Protein AF-A0A0K9P2Q2-F1 (afdb_monomer_lite)

pLDDT: mean 78.78, std 13.16, range [43.47, 95.44]

Radius of gyration: 22.17 Å; chains: 1; bounding box: 57×35×51 Å

Foldseek 3Di:
DDDPPVRDDPVVVVVVVVVLCVVQVPPVDPVSVVSVVVVVVVVCVVVLVVVCVVQVDVVDDLVVSLVPDDPVDPSVVNSVVSCCCPDPNNVVVVVVVLVVLLPPDDPDPDPSPVSVVVVVVVVVVVVVVVD

Sequence (131 aa):
MDVPWIEQDQKNIDEAMATIQREFDYSGSTFGYRRVNERLNKLWRSAYNFLLDKYNNKDLTVEEVMRTLPDYIIKEQFLKKLIERRSPRGLEISKINKGNRAKQTSHSLGSKSLAQKNYETEQKGLNDIEI

Structure (mmCIF, N/CA/C/O backbone):
data_AF-A0A0K9P2Q2-F1
#
_entry.id   AF-A0A0K9P2Q2-F1
#
loop_
_atom_site.group_PDB
_atom_site.id
_atom_site.type_symbol
_atom_site.label_atom_id
_atom_site.label_alt_id
_atom_site.label_comp_id
_atom_site.label_asym_id
_atom_site.label_entity_id
_atom_site.label_seq_id
_atom_site.pdbx_PDB_ins_code
_atom_site.Cartn_x
_atom_site.Cartn_y
_atom_site.Cartn_z
_atom_site.occupancy
_atom_site.B_iso_or_equiv
_atom_site.auth_seq_id
_atom_site.auth_comp_id
_atom_site.auth_asym_id
_atom_site.auth_atom_id
_atom_site.pdbx_PDB_model_num
ATOM 1 N N . MET A 1 1 ? 18.127 -19.892 -22.874 1.00 52.16 1 MET A N 1
ATOM 2 C CA . MET A 1 1 ? 18.350 -19.429 -21.491 1.00 52.16 1 MET A CA 1
ATOM 3 C C . MET A 1 1 ? 18.599 -17.946 -21.592 1.00 52.16 1 MET A C 1
ATOM 5 O O . MET A 1 1 ? 19.425 -17.572 -22.417 1.00 52.16 1 MET A O 1
ATOM 9 N N . ASP A 1 2 ? 17.842 -17.129 -20.867 1.00 68.31 2 ASP A N 1
ATOM 10 C CA . ASP A 1 2 ? 18.047 -15.682 -20.896 1.00 68.31 2 ASP A CA 1
ATOM 11 C C . ASP A 1 2 ? 19.437 -15.365 -20.351 1.00 68.31 2 ASP A C 1
ATOM 13 O O . ASP A 1 2 ? 19.831 -15.867 -19.295 1.00 68.31 2 ASP A O 1
ATOM 17 N N . VAL A 1 3 ? 20.199 -14.586 -21.113 1.00 70.19 3 VAL A N 1
ATOM 18 C CA . VAL A 1 3 ? 21.552 -14.190 -20.730 1.00 70.19 3 VAL A CA 1
ATOM 19 C C . VAL A 1 3 ? 21.435 -13.169 -19.590 1.00 70.19 3 VAL A C 1
ATOM 21 O O . VAL A 1 3 ? 20.668 -12.205 -19.720 1.00 70.19 3 VAL A O 1
ATOM 24 N N . PRO A 1 4 ? 22.137 -13.361 -18.459 1.00 76.62 4 PRO A N 1
ATOM 25 C CA . PRO A 1 4 ? 22.146 -12.395 -17.367 1.00 76.62 4 PRO A CA 1
ATOM 26 C C . PRO A 1 4 ? 22.478 -10.987 -17.868 1.00 76.62 4 PRO A C 1
ATOM 28 O O . PRO A 1 4 ? 23.322 -10.824 -18.741 1.00 76.62 4 PRO A O 1
ATOM 31 N N . TRP A 1 5 ? 21.850 -9.952 -17.301 1.00 71.19 5 TRP A N 1
ATOM 32 C CA . TRP A 1 5 ? 22.014 -8.562 -17.765 1.00 71.19 5 TRP A CA 1
ATOM 33 C C . TRP A 1 5 ? 23.480 -8.101 -17.848 1.00 71.19 5 TRP A C 1
ATOM 35 O O . TRP A 1 5 ? 23.842 -7.341 -18.737 1.00 71.19 5 TRP A O 1
ATOM 45 N N . ILE A 1 6 ? 24.330 -8.587 -16.940 1.00 75.88 6 ILE A N 1
ATOM 46 C CA . ILE A 1 6 ? 25.765 -8.268 -16.891 1.00 75.88 6 ILE A CA 1
ATOM 47 C C . ILE A 1 6 ? 26.583 -8.922 -18.018 1.00 75.88 6 ILE A C 1
ATOM 49 O O . ILE A 1 6 ? 27.693 -8.487 -18.303 1.00 75.88 6 ILE A O 1
AT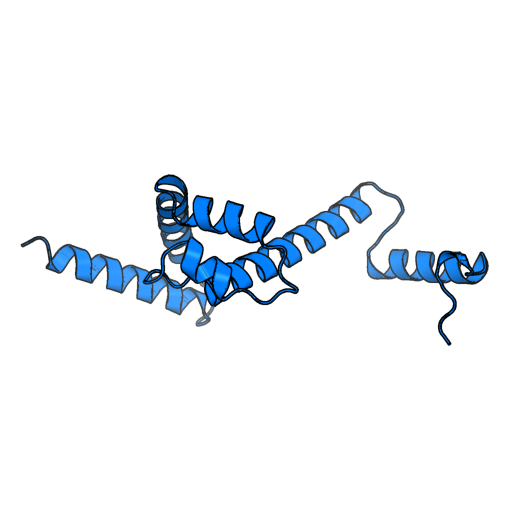OM 53 N N . GLU A 1 7 ? 26.029 -9.949 -18.658 1.00 83.75 7 GLU A N 1
ATOM 54 C CA . GLU A 1 7 ? 26.633 -10.706 -19.758 1.00 83.75 7 GLU A CA 1
ATOM 55 C C . GLU A 1 7 ? 26.011 -10.338 -21.117 1.00 83.75 7 GLU A C 1
ATOM 57 O O . GLU A 1 7 ? 26.327 -10.956 -22.132 1.00 83.75 7 GLU A O 1
ATOM 62 N N . GLN A 1 8 ? 25.114 -9.345 -21.151 1.00 80.94 8 GLN A N 1
ATOM 63 C CA . GLN A 1 8 ? 24.493 -8.880 -22.388 1.00 80.94 8 GLN A CA 1
ATOM 64 C C . GLN A 1 8 ? 25.505 -8.141 -23.261 1.00 80.94 8 GLN A C 1
ATOM 66 O O . GLN A 1 8 ? 26.280 -7.313 -22.780 1.00 80.94 8 GLN A O 1
ATOM 71 N N . ASP A 1 9 ? 25.469 -8.416 -24.564 1.00 86.75 9 ASP A N 1
ATOM 72 C CA . ASP A 1 9 ? 26.253 -7.649 -25.521 1.00 86.75 9 ASP A CA 1
ATOM 73 C C . ASP A 1 9 ? 25.708 -6.215 -25.663 1.00 86.75 9 ASP A C 1
ATOM 75 O O . ASP A 1 9 ? 24.546 -5.917 -25.365 1.00 86.75 9 ASP A O 1
ATOM 79 N N . GLN A 1 10 ? 26.573 -5.304 -26.116 1.00 81.44 10 GLN A N 1
ATOM 80 C CA . GLN A 1 10 ? 26.230 -3.886 -26.229 1.00 81.44 10 GLN A CA 1
ATOM 81 C C . GLN A 1 10 ? 25.017 -3.657 -27.142 1.00 81.44 10 GLN A C 1
ATOM 83 O O . GLN A 1 10 ? 24.216 -2.765 -26.884 1.00 81.44 10 GLN A O 1
ATOM 88 N N . LYS A 1 11 ? 24.838 -4.494 -28.169 1.00 87.31 11 LYS A N 1
ATOM 89 C CA . LYS A 1 11 ? 23.730 -4.380 -29.117 1.00 87.31 11 LYS A CA 1
ATOM 90 C C . LYS A 1 11 ? 22.390 -4.707 -28.450 1.00 87.31 11 LYS A C 1
ATOM 92 O O . LYS A 1 11 ? 21.432 -3.963 -28.635 1.00 87.31 11 LYS A O 1
ATOM 97 N N . ASN A 1 12 ? 22.324 -5.763 -27.644 1.00 81.75 12 ASN A N 1
ATOM 98 C CA . ASN A 1 12 ? 21.126 -6.133 -26.892 1.00 81.75 12 ASN A CA 1
ATOM 99 C C . ASN A 1 12 ? 20.796 -5.085 -25.827 1.00 81.75 12 ASN A C 1
ATOM 101 O O . ASN A 1 12 ? 19.624 -4.772 -25.613 1.00 81.75 12 ASN A O 1
ATOM 105 N N . ILE A 1 13 ? 21.819 -4.512 -25.181 1.00 79.44 13 ILE A N 1
ATOM 106 C CA . ILE A 1 13 ? 21.641 -3.394 -24.247 1.00 79.44 13 ILE A CA 1
ATOM 107 C C . ILE A 1 13 ? 21.048 -2.187 -24.984 1.00 79.44 13 ILE A C 1
ATOM 109 O O . ILE A 1 13 ? 20.068 -1.611 -24.510 1.00 79.44 13 ILE A O 1
ATOM 113 N N . ASP A 1 14 ? 21.581 -1.833 -26.153 1.00 81.56 14 ASP A N 1
ATOM 114 C CA . ASP A 1 14 ? 21.111 -0.695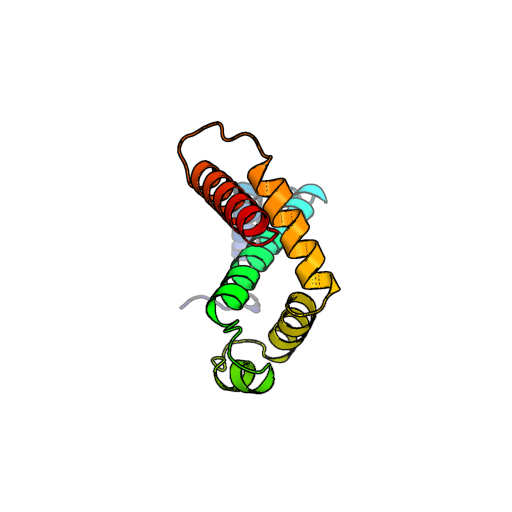 -26.946 1.00 81.56 14 ASP A CA 1
ATOM 115 C C . ASP A 1 14 ? 19.680 -0.910 -27.474 1.00 81.56 14 ASP A C 1
ATOM 117 O O . ASP A 1 14 ? 18.854 0.000 -27.400 1.00 81.56 14 ASP A O 1
ATOM 121 N N . GLU A 1 15 ? 19.337 -2.118 -27.934 1.00 87.06 15 GLU A N 1
ATOM 122 C CA . GLU A 1 15 ? 17.977 -2.482 -28.364 1.00 87.06 15 GLU A CA 1
ATOM 123 C C . GLU A 1 15 ? 16.974 -2.466 -27.198 1.00 87.06 15 GLU A C 1
ATOM 125 O O . GLU A 1 15 ? 15.853 -1.953 -27.334 1.00 87.06 15 GLU A O 1
ATOM 130 N N . ALA A 1 16 ? 17.371 -2.972 -26.026 1.00 80.62 16 ALA A N 1
ATOM 131 C CA . ALA A 1 16 ? 16.553 -2.926 -24.817 1.00 80.62 16 ALA A CA 1
ATOM 132 C C . ALA A 1 16 ? 16.331 -1.481 -24.356 1.00 80.62 16 ALA A C 1
ATOM 134 O O . ALA A 1 16 ? 15.200 -1.093 -2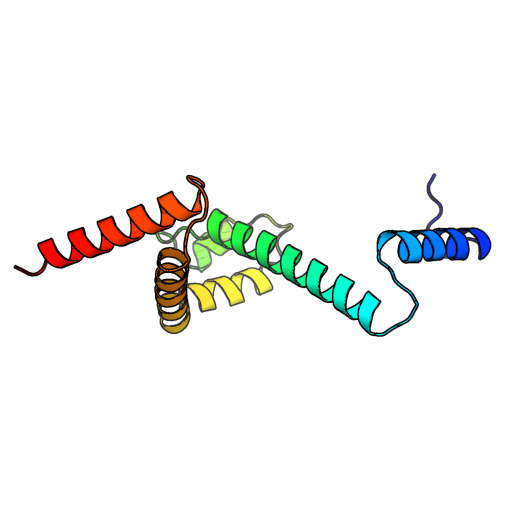4.051 1.00 80.62 16 ALA A O 1
ATOM 135 N N . MET A 1 17 ? 17.381 -0.657 -24.366 1.00 76.38 17 MET A N 1
ATOM 136 C CA . MET A 1 17 ? 17.277 0.762 -24.045 1.00 76.38 17 MET A CA 1
ATOM 137 C C . MET A 1 17 ? 16.393 1.488 -25.057 1.00 76.38 17 MET A C 1
ATOM 139 O O . MET A 1 17 ? 15.474 2.174 -24.628 1.00 76.38 17 MET A O 1
ATOM 143 N N . ALA A 1 18 ? 16.559 1.283 -26.365 1.00 81.81 18 ALA A N 1
ATOM 144 C CA . ALA A 1 18 ? 15.697 1.875 -27.392 1.00 81.81 18 ALA A CA 1
ATOM 145 C C . ALA A 1 18 ? 14.220 1.481 -27.212 1.00 81.81 18 ALA A C 1
ATOM 147 O O . ALA A 1 18 ? 13.320 2.311 -27.363 1.00 81.81 18 ALA A O 1
ATOM 148 N N . THR A 1 19 ? 13.962 0.234 -26.813 1.00 82.38 19 THR A N 1
ATOM 149 C CA . THR A 1 19 ? 12.614 -0.240 -26.484 1.00 82.38 19 THR A CA 1
ATOM 150 C C . THR A 1 19 ? 12.061 0.485 -25.259 1.00 82.38 19 THR A C 1
ATOM 152 O O . THR A 1 19 ? 10.956 1.020 -25.311 1.00 82.38 19 THR A O 1
ATOM 155 N N . ILE A 1 20 ? 12.835 0.595 -24.176 1.00 73.12 20 ILE A N 1
ATOM 156 C CA . ILE A 1 20 ? 12.443 1.365 -22.986 1.00 73.12 20 ILE A CA 1
ATOM 157 C C . ILE A 1 20 ? 12.198 2.837 -23.352 1.00 73.12 20 ILE A C 1
ATOM 159 O O . ILE A 1 20 ? 11.223 3.434 -22.902 1.00 73.12 20 ILE A O 1
ATOM 163 N N . GLN A 1 21 ? 13.036 3.427 -24.202 1.00 72.75 21 GLN A N 1
ATOM 164 C CA . GLN A 1 21 ? 12.876 4.799 -24.680 1.00 72.75 21 GLN A CA 1
ATOM 165 C C . GLN A 1 21 ? 11.581 5.001 -25.444 1.00 72.75 21 GLN A C 1
ATOM 167 O O . GLN A 1 21 ? 10.876 5.968 -25.164 1.00 72.75 21 GLN A O 1
ATOM 172 N N . ARG A 1 22 ? 11.237 4.073 -26.334 1.00 77.62 22 ARG A N 1
ATOM 173 C CA . ARG A 1 22 ? 9.999 4.115 -27.111 1.00 77.62 22 ARG A CA 1
ATOM 174 C C . ARG A 1 22 ? 8.756 3.905 -26.246 1.00 77.62 22 ARG A C 1
ATOM 176 O O . ARG A 1 22 ? 7.781 4.625 -26.403 1.00 77.62 22 ARG A O 1
ATOM 183 N N . GLU A 1 23 ? 8.780 2.934 -25.336 1.00 74.62 23 GLU A N 1
ATOM 184 C CA . GLU A 1 23 ? 7.606 2.589 -24.519 1.00 74.62 23 GLU A CA 1
ATOM 185 C C . GLU A 1 23 ? 7.363 3.582 -23.369 1.00 74.62 23 GLU A C 1
ATOM 187 O O . GLU A 1 23 ? 6.229 3.766 -22.917 1.00 74.62 23 GLU A O 1
ATOM 192 N N . PHE A 1 24 ? 8.421 4.230 -22.870 1.00 66.19 24 PHE A N 1
ATOM 193 C CA . PHE A 1 24 ? 8.354 5.116 -21.704 1.00 66.19 24 PHE A CA 1
ATOM 194 C C . PHE A 1 24 ? 8.658 6.594 -22.010 1.00 66.19 24 PHE A C 1
ATOM 196 O O . PHE A 1 24 ? 8.722 7.381 -21.062 1.00 66.19 24 PHE A O 1
ATOM 203 N N . ASP A 1 25 ? 8.826 6.985 -23.282 1.00 65.75 25 ASP A N 1
ATOM 204 C CA . ASP A 1 25 ? 9.316 8.314 -23.706 1.00 65.75 25 ASP A CA 1
ATOM 205 C C . ASP A 1 25 ? 10.598 8.720 -22.953 1.00 65.75 25 ASP A C 1
ATOM 207 O O . ASP A 1 25 ? 10.778 9.850 -22.484 1.00 65.75 25 ASP A O 1
ATOM 211 N N . TYR A 1 26 ? 11.507 7.759 -22.775 1.00 61.44 26 TYR A N 1
ATOM 212 C CA . TYR A 1 26 ? 12.722 7.939 -21.984 1.00 61.44 26 TYR A CA 1
ATOM 213 C C . TYR A 1 26 ? 13.817 8.638 -22.811 1.00 61.44 26 TYR A C 1
ATOM 215 O O . TYR A 1 26 ? 14.875 8.091 -23.078 1.00 61.44 26 TYR A O 1
ATOM 223 N N . SER A 1 27 ? 13.615 9.888 -23.224 1.00 61.69 27 SER A N 1
ATOM 224 C CA . SER A 1 27 ? 14.591 10.645 -24.038 1.00 61.69 27 SER A CA 1
ATOM 225 C C . SE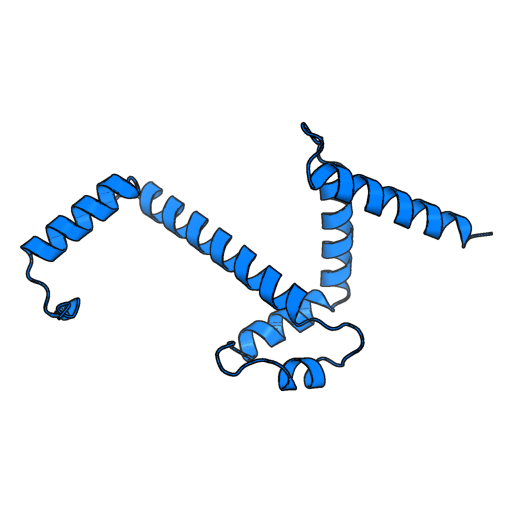R A 1 27 ? 15.885 11.057 -23.302 1.00 61.69 27 SER A C 1
ATOM 227 O O . SER A 1 27 ? 16.536 12.023 -23.687 1.00 61.69 27 SER A O 1
ATOM 229 N N . GLY A 1 28 ? 16.240 10.405 -22.187 1.00 57.62 28 GLY A N 1
ATOM 230 C CA . GLY A 1 28 ? 17.319 10.851 -21.291 1.00 57.62 28 GLY A CA 1
ATOM 231 C C . GLY A 1 28 ? 17.018 12.180 -20.583 1.00 57.62 28 GLY A C 1
ATOM 232 O O . GLY A 1 28 ? 17.824 12.668 -19.795 1.00 57.62 28 GLY A O 1
ATOM 233 N N . SER A 1 29 ? 15.843 12.765 -20.827 1.00 60.47 29 SER A N 1
ATOM 234 C CA . SER A 1 29 ? 15.368 13.947 -20.126 1.00 60.47 29 SER A CA 1
ATOM 235 C C . SER A 1 29 ? 14.955 13.585 -18.699 1.00 60.47 29 SER A C 1
ATOM 237 O O . SER A 1 29 ? 14.406 12.512 -18.425 1.00 60.47 29 SER A O 1
ATOM 239 N N . THR A 1 30 ? 15.146 14.522 -17.771 1.00 65.25 30 THR A N 1
ATOM 240 C CA . THR A 1 30 ? 14.650 14.418 -16.387 1.00 65.25 30 THR A CA 1
ATOM 241 C C . THR A 1 30 ? 13.150 14.093 -16.314 1.00 65.25 30 THR A C 1
ATOM 243 O O . THR A 1 30 ? 12.678 13.553 -15.313 1.00 65.25 30 THR A O 1
ATOM 246 N N . PHE A 1 31 ? 12.402 14.364 -17.388 1.00 67.50 31 PHE A N 1
ATOM 247 C CA . PHE A 1 31 ? 10.982 14.072 -17.527 1.00 67.50 31 PHE A CA 1
ATOM 248 C C . PHE A 1 31 ? 10.662 12.570 -17.598 1.00 67.50 31 PHE A C 1
ATOM 250 O O . PHE A 1 31 ? 9.778 12.110 -16.873 1.00 67.50 31 PHE A O 1
ATOM 257 N N . GLY A 1 32 ? 11.392 11.791 -18.407 1.00 67.81 32 GLY A N 1
ATOM 258 C CA . GLY A 1 32 ? 11.173 10.344 -18.531 1.00 67.81 32 GLY A CA 1
ATOM 259 C C . GLY A 1 32 ? 11.423 9.620 -17.206 1.00 67.81 32 GLY A C 1
ATOM 260 O O . GLY A 1 32 ? 10.570 8.878 -16.714 1.00 67.81 32 GLY A O 1
ATOM 261 N N . TYR A 1 33 ? 12.544 9.942 -16.552 1.00 69.75 33 TYR A N 1
ATOM 262 C CA . TYR A 1 33 ? 12.863 9.446 -15.210 1.00 69.75 33 TYR A CA 1
ATOM 263 C C . TYR A 1 33 ? 11.781 9.815 -14.187 1.00 69.75 33 TYR A C 1
ATOM 265 O O . TYR A 1 33 ? 11.307 8.964 -13.429 1.00 69.75 33 TYR A O 1
ATOM 273 N N . ARG A 1 34 ? 11.333 11.078 -14.192 1.00 77.50 34 ARG A N 1
ATOM 274 C CA . ARG A 1 34 ? 10.271 11.547 -13.299 1.00 77.50 34 ARG A CA 1
ATOM 275 C C . ARG A 1 34 ? 8.980 10.758 -13.502 1.00 77.50 34 ARG A C 1
ATOM 277 O O . ARG A 1 34 ? 8.379 10.331 -12.520 1.00 77.50 34 ARG A O 1
ATOM 284 N N . ARG A 1 35 ? 8.579 10.510 -14.750 1.00 78.31 35 ARG A N 1
ATOM 285 C CA . ARG A 1 35 ? 7.346 9.781 -15.075 1.00 78.31 35 ARG A CA 1
ATOM 286 C C . ARG A 1 35 ? 7.407 8.312 -14.655 1.00 78.31 35 ARG A C 1
ATOM 288 O O . ARG A 1 35 ? 6.425 7.797 -14.115 1.00 78.31 35 ARG A O 1
ATOM 295 N N . VAL A 1 36 ? 8.549 7.651 -14.846 1.00 78.31 36 VAL A N 1
ATOM 296 C CA . VAL A 1 36 ? 8.778 6.281 -14.356 1.00 78.31 36 VAL A CA 1
ATOM 297 C C . VAL A 1 36 ? 8.711 6.245 -12.830 1.00 78.31 36 VAL A C 1
ATOM 299 O O . VAL A 1 36 ? 7.947 5.457 -12.271 1.00 78.31 36 VAL A O 1
ATOM 302 N N . ASN A 1 37 ? 9.417 7.147 -12.145 1.00 82.44 37 ASN A N 1
ATOM 303 C CA . ASN A 1 37 ? 9.404 7.219 -10.685 1.00 82.44 37 ASN A CA 1
ATOM 304 C C . ASN A 1 37 ? 7.999 7.526 -10.133 1.00 82.44 37 ASN A C 1
ATOM 306 O O . ASN A 1 37 ? 7.564 6.925 -9.153 1.00 82.44 37 ASN A O 1
ATOM 310 N N . GLU A 1 38 ? 7.238 8.422 -10.765 1.00 85.00 38 GLU A N 1
ATOM 311 C CA . GLU A 1 38 ? 5.844 8.702 -10.397 1.00 85.00 38 GLU A CA 1
ATOM 312 C C . GLU A 1 38 ? 4.956 7.455 -10.535 1.00 85.00 38 GLU A C 1
ATOM 314 O O . GLU A 1 38 ? 4.173 7.151 -9.627 1.00 85.00 38 GLU A O 1
ATOM 319 N N . ARG A 1 39 ? 5.098 6.697 -11.632 1.00 83.88 39 ARG A N 1
ATOM 320 C CA . ARG A 1 39 ? 4.355 5.446 -11.850 1.00 83.88 39 ARG A CA 1
ATOM 321 C C . ARG A 1 39 ? 4.728 4.372 -10.835 1.00 83.88 39 ARG A C 1
ATOM 323 O O . ARG A 1 39 ? 3.827 3.793 -10.230 1.00 83.88 39 ARG A O 1
ATOM 330 N N . LEU A 1 40 ? 6.020 4.149 -10.603 1.00 81.31 40 LEU A N 1
ATOM 331 C CA . LEU A 1 40 ? 6.502 3.187 -9.612 1.00 81.31 40 LEU A CA 1
ATOM 332 C C . LEU A 1 40 ? 6.021 3.555 -8.208 1.00 81.31 40 LEU A C 1
ATOM 334 O O . LEU A 1 40 ? 5.463 2.711 -7.512 1.00 81.31 40 LEU A O 1
ATOM 338 N N . ASN A 1 41 ? 6.109 4.830 -7.821 1.00 84.31 41 ASN A N 1
ATOM 339 C CA . ASN A 1 41 ? 5.587 5.302 -6.539 1.00 84.31 41 ASN A CA 1
ATOM 340 C C . ASN A 1 41 ? 4.076 5.090 -6.406 1.00 84.31 41 ASN A C 1
ATOM 342 O O . ASN A 1 41 ? 3.586 4.768 -5.322 1.00 84.31 41 ASN A O 1
ATOM 346 N N . LYS A 1 42 ? 3.313 5.276 -7.489 1.00 85.25 42 LYS A N 1
ATOM 347 C CA . LYS A 1 42 ? 1.868 5.027 -7.490 1.00 85.25 42 LYS A CA 1
ATOM 348 C C . LYS A 1 42 ? 1.555 3.539 -7.319 1.00 85.25 42 LYS A C 1
ATOM 350 O O . LYS A 1 42 ? 0.704 3.205 -6.496 1.00 85.25 42 LYS A O 1
ATOM 355 N N . LEU A 1 43 ? 2.247 2.668 -8.054 1.00 85.06 43 LEU A N 1
ATOM 356 C CA . LEU A 1 43 ? 2.100 1.214 -7.949 1.00 85.06 43 LEU A CA 1
ATOM 357 C C . LEU A 1 43 ? 2.469 0.727 -6.549 1.00 85.06 43 LEU A C 1
ATOM 359 O O . LEU A 1 43 ? 1.670 0.038 -5.919 1.00 85.06 43 LEU A O 1
ATOM 363 N N . TRP A 1 44 ? 3.614 1.178 -6.032 1.00 84.50 44 TRP A N 1
ATOM 364 C CA . TRP A 1 44 ? 4.061 0.893 -4.674 1.00 84.50 44 TRP A CA 1
ATOM 365 C C . TRP A 1 44 ? 3.007 1.303 -3.647 1.00 84.50 44 TRP A C 1
ATOM 367 O O . TRP A 1 44 ? 2.539 0.466 -2.885 1.00 84.50 44 TRP A O 1
ATOM 377 N N . ARG A 1 45 ? 2.542 2.562 -3.668 1.00 85.56 45 ARG A N 1
ATOM 378 C CA . ARG A 1 45 ? 1.490 3.042 -2.751 1.00 85.56 45 ARG A CA 1
ATOM 379 C C . ARG A 1 45 ? 0.218 2.200 -2.836 1.00 85.56 45 ARG A C 1
ATOM 381 O O . ARG A 1 45 ? -0.382 1.920 -1.803 1.00 85.56 45 ARG A O 1
ATOM 388 N N . SER A 1 46 ? -0.197 1.811 -4.040 1.00 85.12 46 SER A N 1
ATOM 389 C CA . SER A 1 46 ? -1.409 1.013 -4.248 1.00 85.12 46 SER A CA 1
ATOM 390 C C . SER A 1 46 ? -1.273 -0.397 -3.679 1.00 85.12 46 SER A C 1
ATOM 392 O O . SER A 1 46 ? -2.096 -0.803 -2.861 1.00 85.12 46 SER A O 1
ATOM 394 N N . ALA A 1 47 ? -0.225 -1.125 -4.072 1.00 85.19 47 ALA A N 1
ATOM 395 C CA . ALA A 1 47 ? 0.042 -2.479 -3.590 1.00 85.19 47 ALA A CA 1
ATOM 396 C C . ALA A 1 47 ? 0.221 -2.498 -2.067 1.00 85.19 47 ALA A C 1
ATOM 398 O O . ALA A 1 47 ? -0.307 -3.358 -1.368 1.00 85.19 47 ALA A O 1
ATOM 399 N N . TYR A 1 48 ? 0.909 -1.491 -1.543 1.00 86.88 48 TYR A N 1
ATOM 400 C CA . TYR A 1 48 ? 1.184 -1.373 -0.126 1.00 86.88 48 TYR A CA 1
ATOM 401 C C . TYR A 1 48 ? -0.071 -1.063 0.704 1.00 86.88 48 TYR A C 1
ATOM 403 O O . TYR A 1 48 ? -0.294 -1.673 1.748 1.00 86.88 48 TYR A O 1
ATOM 411 N N . ASN A 1 49 ? -0.933 -0.155 0.232 1.00 88.06 49 ASN A N 1
ATOM 412 C CA . ASN A 1 49 ? -2.224 0.100 0.877 1.00 88.06 49 ASN A CA 1
ATOM 413 C C . ASN A 1 49 ? -3.125 -1.137 0.841 1.00 88.06 49 ASN A C 1
ATOM 415 O O . ASN A 1 49 ? -3.776 -1.428 1.838 1.00 88.06 49 ASN A O 1
ATOM 419 N N . PHE A 1 50 ? -3.114 -1.882 -0.267 1.00 89.81 50 PHE A N 1
ATOM 420 C CA . PHE A 1 50 ? -3.836 -3.145 -0.375 1.00 89.81 50 PHE A CA 1
ATOM 421 C C . PHE A 1 50 ? -3.345 -4.177 0.649 1.00 89.81 50 PHE A C 1
ATOM 423 O O . PHE A 1 50 ? -4.160 -4.798 1.324 1.00 89.81 50 PHE A O 1
ATOM 430 N N . LEU A 1 51 ? -2.026 -4.328 0.820 1.00 90.56 51 LEU A N 1
ATOM 431 C CA . LEU A 1 51 ? -1.460 -5.209 1.847 1.00 90.56 51 LEU A CA 1
ATOM 432 C C . LEU A 1 51 ? -1.883 -4.786 3.255 1.00 90.56 51 LEU A C 1
ATOM 434 O O . LEU A 1 51 ? -2.286 -5.634 4.050 1.00 90.56 51 LEU A O 1
ATOM 438 N N . LEU A 1 52 ? -1.823 -3.485 3.557 1.00 91.44 52 LEU A N 1
ATOM 439 C CA . LEU A 1 52 ? -2.306 -2.968 4.835 1.00 91.44 52 LEU A CA 1
ATOM 440 C C . LEU A 1 52 ? -3.790 -3.273 5.028 1.00 91.44 52 LEU A C 1
ATOM 442 O O . LEU A 1 52 ? -4.151 -3.748 6.089 1.00 91.44 52 LEU A O 1
ATOM 446 N N . ASP A 1 53 ? -4.645 -3.029 4.037 1.00 90.00 53 ASP A N 1
ATOM 447 C CA . ASP A 1 53 ? -6.083 -3.305 4.148 1.00 90.00 53 ASP A CA 1
ATOM 448 C C . ASP A 1 53 ? -6.366 -4.797 4.350 1.00 90.00 53 ASP A C 1
ATOM 450 O O . ASP A 1 53 ? -7.225 -5.151 5.152 1.00 90.00 53 ASP A O 1
ATOM 454 N N . LYS A 1 54 ? -5.616 -5.666 3.665 1.00 91.88 54 LYS A N 1
ATOM 455 C CA . LYS A 1 54 ? -5.780 -7.120 3.738 1.00 91.88 54 LYS A CA 1
ATOM 456 C C . LYS A 1 54 ? -5.419 -7.694 5.109 1.00 91.88 54 LYS A C 1
ATOM 458 O O . LYS A 1 54 ? -6.125 -8.571 5.591 1.00 91.88 54 LYS A O 1
ATOM 463 N N . TYR A 1 55 ? -4.315 -7.243 5.708 1.00 90.69 55 TYR A N 1
ATOM 464 C CA . TYR A 1 55 ? -3.776 -7.845 6.936 1.00 90.69 55 TYR A CA 1
ATOM 465 C C . TYR A 1 55 ? -4.032 -7.023 8.205 1.00 90.69 55 TYR A C 1
ATOM 467 O O . TYR A 1 55 ? -3.834 -7.523 9.308 1.00 90.69 55 TYR A O 1
ATOM 475 N N . ASN A 1 56 ? -4.485 -5.772 8.095 1.00 90.81 56 ASN A N 1
ATOM 476 C CA . ASN A 1 56 ? -4.837 -4.956 9.256 1.00 90.81 56 ASN A CA 1
ATOM 477 C C . ASN A 1 56 ? -6.187 -5.388 9.847 1.00 90.81 56 ASN A C 1
ATOM 479 O O . ASN A 1 56 ? -7.203 -4.716 9.656 1.00 90.81 56 ASN A O 1
ATOM 483 N N . ASN A 1 57 ? -6.180 -6.477 10.613 1.00 90.00 57 ASN A N 1
ATOM 484 C CA . ASN A 1 57 ? -7.310 -6.846 11.454 1.00 90.00 57 ASN A CA 1
ATOM 485 C C . ASN A 1 57 ? -7.309 -5.983 12.724 1.00 90.00 57 ASN A C 1
ATOM 487 O O . ASN A 1 57 ? -6.414 -6.107 13.559 1.00 90.00 57 ASN A O 1
ATOM 491 N N . LYS A 1 58 ? -8.298 -5.091 12.851 1.00 86.94 58 LYS A N 1
ATOM 492 C CA . LYS A 1 58 ? -8.414 -4.143 13.972 1.00 86.94 58 LYS A CA 1
ATOM 493 C C . LYS A 1 58 ? -8.669 -4.820 15.319 1.00 86.94 58 LYS A C 1
ATOM 495 O O . LYS A 1 58 ? -8.368 -4.203 16.333 1.00 86.94 58 LYS A O 1
ATOM 500 N N . ASP A 1 59 ? -9.163 -6.053 15.305 1.00 92.00 59 ASP A N 1
ATOM 501 C CA . ASP A 1 59 ? -9.457 -6.828 16.511 1.00 92.00 59 ASP A CA 1
ATOM 502 C C . ASP A 1 59 ? -8.199 -7.497 17.087 1.00 92.00 59 ASP A C 1
ATOM 504 O O . ASP A 1 59 ? -8.213 -7.982 18.213 1.00 92.00 59 ASP A O 1
ATOM 508 N N . LEU A 1 60 ? -7.101 -7.505 16.323 1.00 93.12 60 LEU A N 1
ATOM 509 C CA . LEU A 1 60 ? -5.808 -8.037 16.739 1.00 93.12 60 LEU A CA 1
ATOM 510 C C . LEU A 1 60 ? -4.849 -6.916 17.143 1.00 93.12 60 LEU A C 1
ATOM 512 O O . LEU A 1 60 ? -4.817 -5.837 16.532 1.00 93.12 60 LEU A O 1
ATOM 516 N N . THR A 1 61 ? -3.996 -7.204 18.122 1.00 94.62 61 THR A N 1
ATOM 517 C CA . THR A 1 61 ? -2.838 -6.367 18.468 1.00 94.62 61 THR A CA 1
ATOM 518 C C . THR A 1 61 ? -1.849 -6.272 17.302 1.00 94.62 61 THR A C 1
ATOM 520 O O . THR A 1 61 ? -1.909 -7.027 16.328 1.00 94.62 61 THR A O 1
ATOM 523 N N . VAL A 1 62 ? -0.926 -5.308 17.369 1.00 93.56 62 VAL A N 1
ATOM 524 C CA . VAL A 1 62 ? 0.103 -5.145 16.331 1.00 93.56 62 VAL A CA 1
ATOM 525 C C . VAL A 1 62 ? 0.962 -6.406 16.245 1.00 93.56 62 VAL A C 1
ATOM 527 O O . VAL A 1 62 ? 1.215 -6.905 15.153 1.00 93.56 62 VAL A O 1
ATOM 530 N N . GLU A 1 63 ? 1.345 -6.962 17.387 1.00 94.06 63 GLU A N 1
ATOM 531 C CA . GLU A 1 63 ? 2.179 -8.151 17.515 1.00 94.06 63 GLU A CA 1
ATOM 532 C C . GLU A 1 63 ? 1.506 -9.384 16.899 1.00 94.06 63 GLU A C 1
ATOM 534 O O . GLU A 1 63 ? 2.147 -10.143 16.170 1.00 94.06 63 GLU A O 1
ATOM 539 N N . GLU A 1 64 ? 0.206 -9.568 17.138 1.00 95.44 64 GLU A N 1
ATOM 540 C CA . GLU A 1 64 ? -0.577 -10.659 16.550 1.00 95.44 64 GLU A CA 1
ATOM 541 C C . GLU A 1 64 ? -0.691 -10.521 15.034 1.00 95.44 64 GLU A C 1
ATOM 543 O O . GLU A 1 64 ? -0.442 -11.489 14.317 1.00 95.44 64 GLU A O 1
ATOM 548 N N . VAL A 1 65 ? -0.970 -9.315 14.524 1.00 94.44 65 VAL A N 1
ATOM 549 C CA . VAL A 1 65 ? -0.970 -9.066 13.075 1.00 94.44 65 VAL A CA 1
ATOM 550 C C . VAL A 1 65 ? 0.391 -9.422 12.479 1.00 94.44 65 VAL A C 1
ATOM 552 O O . VAL A 1 65 ? 0.451 -10.155 11.492 1.00 94.44 65 VAL A O 1
ATOM 555 N N . MET A 1 66 ? 1.487 -8.981 13.101 1.00 94.75 66 MET A N 1
ATOM 556 C CA . MET A 1 66 ? 2.846 -9.259 12.626 1.00 94.75 66 MET A CA 1
ATOM 557 C C . MET A 1 66 ? 3.178 -10.758 12.571 1.00 94.75 66 MET A C 1
ATOM 559 O O . MET A 1 66 ? 3.912 -11.173 11.674 1.00 94.75 66 MET A O 1
ATOM 563 N N . ARG A 1 67 ? 2.622 -11.580 13.475 1.00 94.00 67 ARG A N 1
ATOM 564 C CA . ARG A 1 67 ? 2.785 -13.049 13.462 1.00 94.00 67 ARG A CA 1
ATOM 565 C C . ARG A 1 67 ? 2.065 -13.726 12.297 1.00 94.00 67 ARG A C 1
ATOM 567 O O . ARG A 1 67 ? 2.502 -14.782 11.859 1.00 94.00 67 ARG A O 1
ATOM 574 N N . THR A 1 68 ? 0.985 -13.129 11.796 1.00 91.50 68 THR A N 1
ATOM 575 C CA . THR A 1 68 ? 0.208 -13.675 10.667 1.00 91.50 68 THR A CA 1
ATOM 576 C C . THR A 1 68 ? 0.763 -13.292 9.295 1.00 91.50 68 THR A C 1
ATOM 578 O O . THR A 1 68 ? 0.297 -13.810 8.279 1.00 91.50 68 THR A O 1
ATOM 581 N N . LEU A 1 69 ? 1.739 -12.377 9.236 1.00 92.69 69 LEU A N 1
ATOM 582 C CA . LEU A 1 69 ? 2.293 -11.918 7.967 1.00 92.69 69 LEU A CA 1
ATOM 583 C C . LEU A 1 69 ? 3.123 -13.019 7.293 1.00 92.69 69 LEU A C 1
ATOM 585 O O . LEU A 1 69 ? 4.033 -13.560 7.923 1.00 92.69 69 LEU A O 1
ATOM 589 N N . PRO A 1 70 ? 2.891 -13.281 5.995 1.00 92.06 70 PRO A N 1
ATOM 590 C CA . PRO A 1 70 ? 3.760 -14.142 5.203 1.00 92.06 70 PRO A CA 1
ATOM 591 C C . PRO A 1 70 ? 5.218 -13.669 5.188 1.00 92.06 70 PRO A C 1
ATOM 593 O O . PRO A 1 70 ? 5.491 -12.466 5.190 1.00 92.06 70 PRO A O 1
ATOM 596 N N . ASP A 1 71 ? 6.158 -14.607 5.074 1.00 90.38 71 ASP A N 1
ATOM 597 C CA . ASP A 1 71 ? 7.596 -14.311 5.169 1.00 90.38 71 ASP A CA 1
ATOM 598 C C . ASP A 1 71 ? 8.161 -13.492 4.004 1.00 90.38 71 ASP A C 1
ATOM 600 O O . ASP A 1 71 ? 9.174 -12.818 4.161 1.00 90.38 71 ASP A O 1
ATOM 604 N N . TYR A 1 72 ? 7.485 -13.473 2.854 1.00 87.62 72 TYR A N 1
ATOM 605 C CA . TYR A 1 72 ? 7.876 -12.625 1.724 1.00 87.62 72 TYR A CA 1
ATOM 606 C C . TYR A 1 72 ? 7.571 -11.131 1.950 1.00 87.62 72 TYR A C 1
ATOM 608 O O . TYR A 1 72 ? 7.958 -10.290 1.137 1.00 87.62 72 TYR A O 1
ATOM 616 N N . ILE A 1 73 ? 6.842 -10.772 3.014 1.00 88.25 73 ILE A N 1
ATOM 617 C CA . ILE A 1 73 ? 6.561 -9.375 3.360 1.00 88.25 73 ILE A CA 1
ATOM 618 C C . ILE A 1 73 ? 7.715 -8.818 4.192 1.00 88.25 73 ILE A C 1
ATOM 620 O O . ILE A 1 73 ? 8.108 -9.387 5.206 1.00 88.25 73 ILE A O 1
ATOM 624 N N . ILE A 1 74 ? 8.199 -7.632 3.820 1.00 90.06 74 ILE A N 1
ATOM 625 C CA . ILE A 1 74 ? 9.199 -6.895 4.600 1.00 90.06 74 ILE A CA 1
ATOM 626 C C . ILE A 1 74 ? 8.548 -6.388 5.901 1.00 90.06 74 ILE A C 1
ATOM 628 O O . ILE A 1 74 ? 7.930 -5.317 5.936 1.00 90.06 74 ILE A O 1
ATOM 632 N N . LYS A 1 75 ? 8.673 -7.186 6.969 1.00 90.62 75 LYS A N 1
ATOM 633 C CA . LYS A 1 75 ? 7.974 -7.013 8.256 1.00 90.62 75 LYS A CA 1
ATOM 634 C C . LYS A 1 75 ? 8.211 -5.632 8.879 1.00 90.62 75 LYS A C 1
ATOM 636 O O . LYS A 1 75 ? 7.253 -4.971 9.268 1.00 90.62 75 LYS A O 1
ATOM 641 N N . GLU A 1 76 ? 9.446 -5.137 8.890 1.00 91.25 76 GLU A N 1
ATOM 642 C CA . GLU A 1 76 ? 9.778 -3.818 9.457 1.00 91.25 76 GLU A CA 1
ATOM 643 C C . GLU A 1 76 ? 9.049 -2.662 8.765 1.00 91.25 76 GLU A C 1
ATOM 645 O O . GLU A 1 76 ? 8.503 -1.768 9.419 1.00 91.25 76 GLU A O 1
ATOM 650 N N . GLN A 1 77 ? 9.006 -2.686 7.429 1.00 89.88 77 GLN A N 1
ATOM 651 C CA . GLN A 1 77 ? 8.315 -1.654 6.667 1.00 89.88 77 GLN A CA 1
ATOM 652 C C . GLN A 1 77 ? 6.823 -1.684 6.990 1.00 89.88 77 GLN A C 1
ATOM 654 O O . GLN A 1 77 ? 6.246 -0.635 7.284 1.00 89.88 77 GLN A O 1
ATOM 659 N N . PHE A 1 78 ? 6.214 -2.877 6.953 1.00 92.56 78 PHE A N 1
ATOM 660 C CA . PHE A 1 78 ? 4.802 -3.080 7.285 1.00 92.56 78 PHE A CA 1
ATOM 661 C C . PHE A 1 78 ? 4.468 -2.578 8.690 1.00 92.56 78 PHE A C 1
ATOM 663 O O . PHE A 1 78 ? 3.540 -1.784 8.842 1.00 92.56 78 PHE A O 1
ATOM 670 N N . LEU A 1 79 ? 5.265 -2.960 9.692 1.00 93.88 79 LEU A N 1
ATOM 671 C CA . LEU A 1 79 ? 5.094 -2.555 11.086 1.00 93.88 79 LEU A CA 1
ATOM 672 C C . LEU A 1 79 ? 5.041 -1.033 11.232 1.00 93.88 79 LEU A C 1
ATOM 674 O O . LEU A 1 79 ? 4.077 -0.494 11.777 1.00 93.88 79 LEU A O 1
ATOM 678 N N . LYS A 1 80 ? 6.036 -0.324 10.683 1.00 93.00 80 LYS A N 1
ATOM 679 C CA . LYS A 1 80 ? 6.115 1.144 10.759 1.00 93.00 80 LYS A CA 1
ATOM 680 C C . LYS A 1 80 ? 4.847 1.809 10.226 1.00 93.00 80 LYS A C 1
ATOM 682 O O . LYS A 1 80 ? 4.368 2.801 10.772 1.00 93.00 80 LYS A O 1
ATOM 687 N N . LYS A 1 81 ? 4.291 1.265 9.148 1.00 90.19 81 LYS A N 1
ATOM 688 C CA . LYS A 1 81 ? 3.089 1.803 8.511 1.00 90.19 81 LYS A CA 1
ATOM 689 C C . LYS A 1 81 ? 1.803 1.390 9.210 1.00 90.19 81 LYS A C 1
ATOM 691 O O . LYS A 1 81 ? 0.878 2.199 9.247 1.00 90.19 81 LYS A O 1
ATOM 696 N N . LEU A 1 82 ? 1.739 0.184 9.766 1.00 93.75 82 LEU A N 1
ATOM 697 C CA . LEU A 1 82 ? 0.616 -0.258 10.585 1.00 93.75 82 LEU A CA 1
ATOM 698 C C . LEU A 1 82 ? 0.477 0.630 11.826 1.00 93.75 82 LEU A C 1
ATOM 700 O O . LEU A 1 82 ? -0.620 1.117 12.096 1.00 93.75 82 LEU A O 1
ATOM 704 N N . ILE A 1 83 ? 1.591 0.905 12.511 1.00 94.00 83 ILE A N 1
ATOM 705 C CA . ILE A 1 83 ? 1.643 1.820 13.658 1.00 94.00 83 ILE A CA 1
ATOM 706 C C . ILE A 1 83 ? 1.164 3.213 13.244 1.00 94.00 83 ILE A C 1
ATOM 708 O O . ILE A 1 83 ? 0.232 3.736 13.850 1.00 94.00 83 ILE A O 1
ATOM 712 N N . GLU A 1 84 ? 1.721 3.792 12.173 1.00 92.00 84 GLU A N 1
ATOM 713 C CA . GLU A 1 84 ? 1.295 5.114 11.691 1.00 92.00 84 GLU A CA 1
ATOM 714 C C . GLU A 1 84 ? -0.204 5.141 11.370 1.00 92.00 84 GLU A C 1
ATOM 716 O O . GLU A 1 84 ? -0.898 6.082 11.741 1.00 92.00 84 GLU A O 1
ATOM 721 N N . ARG A 1 85 ? -0.730 4.100 10.718 1.00 89.75 85 ARG A N 1
ATOM 722 C CA . ARG A 1 85 ? -2.141 4.021 10.328 1.00 89.75 85 ARG A CA 1
ATOM 723 C C . ARG A 1 85 ? -3.088 3.897 11.521 1.00 89.75 85 ARG A C 1
ATOM 725 O O . ARG A 1 85 ? -4.202 4.410 11.448 1.00 89.75 85 ARG A O 1
ATOM 732 N N . ARG A 1 86 ? -2.666 3.199 12.578 1.00 92.00 86 ARG A N 1
ATOM 733 C CA . ARG A 1 86 ? -3.427 3.049 13.828 1.00 92.00 86 ARG A CA 1
ATOM 734 C C . ARG A 1 86 ? -3.209 4.206 14.805 1.00 92.00 86 ARG A C 1
ATOM 736 O O . ARG A 1 86 ? -3.989 4.342 15.741 1.00 92.00 86 ARG A O 1
ATOM 743 N N . SER A 1 87 ? -2.191 5.040 14.591 1.00 93.88 87 SER A N 1
ATOM 744 C CA . SER A 1 87 ? -1.950 6.226 15.412 1.00 93.88 87 SER A CA 1
ATOM 745 C C . SER A 1 87 ? -3.131 7.211 15.341 1.00 93.88 87 SER A C 1
ATOM 747 O O . SER A 1 87 ? -3.830 7.253 14.320 1.00 93.88 87 SER A O 1
ATOM 749 N N . PRO A 1 88 ? -3.333 8.062 16.366 1.00 93.94 88 PRO A N 1
ATOM 750 C CA . PRO A 1 88 ? -4.371 9.096 16.340 1.00 93.94 88 PRO A CA 1
ATOM 751 C C . PRO A 1 88 ? -4.311 9.963 15.075 1.00 93.94 88 PRO A C 1
ATOM 753 O O . PRO A 1 88 ? -5.321 10.162 14.399 1.00 93.94 88 PRO A O 1
ATOM 756 N N . ARG A 1 89 ? -3.097 10.376 14.690 1.00 92.94 89 ARG A N 1
ATOM 757 C CA . ARG A 1 89 ? -2.829 11.144 13.470 1.00 92.94 89 ARG A CA 1
ATOM 758 C C . ARG A 1 89 ? -3.240 10.387 12.205 1.00 92.94 89 ARG A C 1
ATOM 760 O O . ARG A 1 89 ? -3.869 10.953 11.314 1.00 92.94 89 ARG A O 1
ATOM 767 N N . GLY A 1 90 ? -2.892 9.105 12.105 1.00 89.56 90 GLY A N 1
ATOM 768 C CA . GLY A 1 90 ? -3.249 8.274 10.953 1.00 89.56 90 GLY A CA 1
ATOM 769 C C . GLY A 1 90 ? -4.758 8.102 10.797 1.00 89.56 90 GLY A C 1
ATOM 770 O O . GLY A 1 90 ? -5.282 8.178 9.681 1.00 89.56 90 GLY A O 1
ATOM 771 N N . LEU A 1 91 ? -5.466 7.931 11.914 1.00 90.38 91 LEU A N 1
ATOM 772 C CA . LEU A 1 91 ? -6.924 7.840 11.942 1.00 90.38 91 LEU A CA 1
ATOM 773 C C . LEU A 1 91 ? -7.584 9.156 11.512 1.00 90.38 91 LEU A C 1
ATOM 775 O O . LEU A 1 91 ? -8.522 9.130 10.715 1.00 90.38 91 LEU A O 1
ATOM 779 N N . GLU A 1 92 ? -7.076 10.296 11.977 1.00 92.19 92 GLU A N 1
ATOM 780 C CA . GLU A 1 92 ? -7.546 11.623 11.571 1.00 92.19 92 GLU A CA 1
ATOM 781 C C . GLU A 1 92 ? -7.374 11.848 10.062 1.00 92.19 92 GLU A C 1
ATOM 783 O O . GLU A 1 92 ? -8.342 12.145 9.357 1.00 92.19 92 GLU A O 1
ATOM 788 N N . ILE A 1 93 ? -6.174 11.590 9.530 1.00 89.19 93 ILE A N 1
ATOM 789 C CA . ILE A 1 93 ? -5.893 11.681 8.089 1.00 89.19 93 ILE A CA 1
ATOM 790 C C . ILE A 1 93 ? -6.822 10.751 7.296 1.00 89.19 93 ILE A C 1
ATOM 792 O O . ILE A 1 93 ? -7.329 11.124 6.235 1.00 89.19 93 ILE A O 1
ATOM 796 N N . SER A 1 94 ? -7.077 9.539 7.797 1.00 84.62 94 SER A N 1
ATOM 797 C CA . SER A 1 94 ? -8.001 8.599 7.160 1.00 84.62 94 SER A CA 1
ATOM 798 C C . SER A 1 94 ? -9.434 9.138 7.117 1.00 84.62 94 SER A C 1
ATOM 800 O O . SER A 1 94 ? -10.095 9.000 6.084 1.00 84.62 94 SER A O 1
ATOM 802 N N . LYS A 1 95 ? -9.918 9.763 8.199 1.00 87.12 95 LYS A N 1
ATOM 803 C CA . LYS A 1 95 ? -11.248 10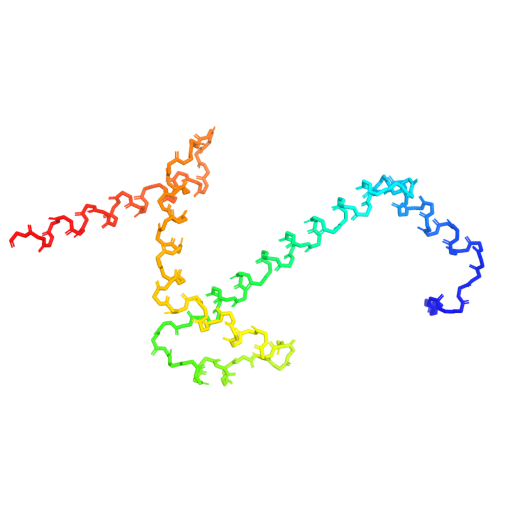.395 8.252 1.00 87.12 95 LYS A CA 1
ATOM 804 C C . LYS A 1 95 ? -11.354 11.541 7.244 1.00 87.12 95 LYS A C 1
ATOM 806 O O . LYS A 1 95 ? -12.285 11.551 6.438 1.00 87.12 95 LYS A O 1
ATOM 811 N N . ILE A 1 96 ? -10.361 12.435 7.214 1.00 86.56 96 ILE A N 1
ATOM 812 C CA . ILE A 1 96 ? -10.292 13.554 6.258 1.00 86.56 96 ILE A CA 1
ATOM 813 C C . ILE A 1 96 ? -10.315 13.031 4.816 1.00 86.56 96 ILE A C 1
ATOM 815 O O . ILE A 1 96 ? -11.114 13.480 3.994 1.00 86.56 96 ILE A O 1
ATOM 819 N N . ASN A 1 97 ? -9.491 12.027 4.507 1.00 84.44 97 ASN A N 1
ATOM 820 C CA . ASN A 1 97 ? -9.419 11.446 3.168 1.00 84.44 97 ASN A CA 1
ATOM 821 C C . ASN A 1 97 ? -10.726 10.770 2.740 1.00 84.44 97 ASN A C 1
ATOM 823 O O . ASN A 1 97 ? -11.078 10.844 1.563 1.00 84.44 97 ASN A O 1
ATOM 827 N N . LYS A 1 98 ? -11.447 10.120 3.664 1.00 82.12 98 LYS A N 1
ATOM 828 C CA . LYS A 1 98 ? -12.769 9.537 3.387 1.00 82.12 98 LYS A CA 1
ATOM 829 C C . LYS A 1 98 ? -13.782 10.630 3.041 1.00 82.12 98 LYS A C 1
ATOM 831 O O . LYS A 1 98 ? -14.442 10.522 2.010 1.00 82.12 98 LYS A O 1
ATOM 836 N N . GLY A 1 99 ? -13.817 11.710 3.825 1.00 80.06 99 GLY A N 1
ATOM 837 C CA . GLY A 1 99 ? -14.671 12.870 3.559 1.00 80.06 99 GLY A CA 1
ATOM 838 C C . GLY A 1 99 ? -14.355 13.544 2.219 1.00 80.06 99 GLY A C 1
ATOM 839 O O . GLY A 1 99 ? -15.256 13.799 1.425 1.00 80.06 99 GLY A O 1
ATOM 840 N N . ASN A 1 100 ? -13.075 13.756 1.905 1.00 83.19 100 ASN A N 1
ATOM 841 C CA . ASN A 1 100 ? -12.660 14.333 0.621 1.00 83.19 100 ASN A CA 1
ATOM 842 C C . ASN A 1 100 ? -13.065 13.454 -0.569 1.00 83.19 100 ASN A C 1
ATOM 844 O O . ASN A 1 100 ? -13.476 13.967 -1.607 1.00 83.19 100 ASN A O 1
ATOM 848 N N . ARG A 1 101 ? -12.978 12.126 -0.419 1.00 74.50 101 ARG A N 1
ATOM 849 C CA . ARG A 1 101 ? -13.355 11.168 -1.467 1.00 74.50 101 ARG A CA 1
ATOM 850 C C . ARG A 1 101 ? -14.867 11.141 -1.707 1.00 74.50 101 ARG A C 1
ATOM 852 O O . ARG A 1 101 ? -15.272 10.991 -2.852 1.00 74.50 101 ARG A O 1
ATOM 859 N N . ALA A 1 102 ? -15.671 11.321 -0.657 1.00 71.44 102 ALA A N 1
ATOM 860 C CA . ALA A 1 102 ? -17.127 11.445 -0.757 1.00 71.44 102 ALA A CA 1
ATOM 861 C C . ALA A 1 102 ? -17.570 12.760 -1.427 1.00 71.44 102 ALA A C 1
ATOM 863 O O . ALA A 1 102 ? -18.584 12.781 -2.111 1.00 71.44 102 ALA A O 1
ATOM 864 N N . LYS A 1 103 ? -16.794 13.843 -1.270 1.00 75.75 103 LYS A N 1
ATOM 865 C CA . LYS A 1 103 ? -17.067 15.163 -1.872 1.00 75.75 103 LYS A CA 1
ATOM 866 C C . LYS A 1 103 ? -16.618 15.296 -3.334 1.00 75.75 103 LYS A C 1
ATOM 868 O O . LYS A 1 103 ? -16.978 16.269 -3.990 1.00 75.75 103 LYS A O 1
ATOM 873 N N . GLN A 1 104 ? -15.807 14.370 -3.853 1.00 71.06 104 GLN A N 1
ATOM 874 C CA . GLN A 1 104 ? -15.403 14.390 -5.262 1.00 71.06 104 GLN A CA 1
ATOM 875 C C . GLN A 1 104 ? -16.579 13.993 -6.161 1.00 71.06 104 GLN A C 1
ATOM 877 O O . GLN A 1 104 ? -17.092 12.880 -6.057 1.00 71.06 104 GLN A O 1
ATOM 882 N N . THR A 1 105 ? -16.960 14.879 -7.085 1.00 53.25 105 THR A 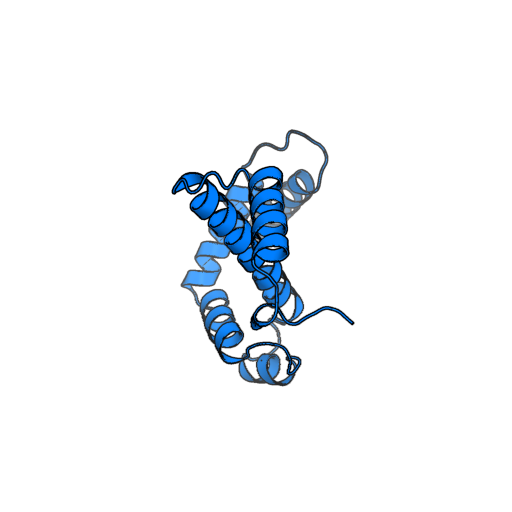N 1
ATOM 883 C CA . THR A 1 105 ? -18.042 14.672 -8.056 1.00 53.25 105 THR A CA 1
ATOM 884 C C . THR A 1 105 ? -17.866 13.366 -8.837 1.00 53.25 105 THR A C 1
ATOM 886 O O . THR A 1 105 ? -16.870 13.146 -9.536 1.00 53.25 105 THR A O 1
ATOM 889 N N . SER A 1 106 ? -18.848 12.468 -8.723 1.00 54.00 106 SER A N 1
ATOM 890 C CA . SER A 1 106 ? -18.898 11.241 -9.514 1.00 54.00 106 SER A CA 1
ATOM 891 C C . SER A 1 106 ? -19.517 11.538 -10.879 1.00 54.00 106 SER A C 1
ATOM 893 O O . SER A 1 106 ? -20.719 11.755 -10.982 1.00 54.00 106 SER A O 1
ATOM 895 N N . HIS A 1 107 ? -18.721 11.508 -11.945 1.00 56.62 107 HIS A N 1
ATOM 896 C CA . HIS A 1 107 ? -19.253 11.603 -13.312 1.00 56.62 107 HIS A CA 1
ATOM 897 C C . HIS A 1 107 ? -19.847 10.275 -13.829 1.00 56.62 107 HIS A C 1
ATOM 899 O O . HIS A 1 107 ? -20.297 10.208 -14.966 1.00 56.62 107 HIS A O 1
ATOM 905 N N . SER A 1 108 ? -19.874 9.211 -13.016 1.00 53.56 108 SER A N 1
ATOM 906 C CA . SER A 1 108 ? -20.548 7.954 -13.358 1.00 53.56 108 SER A CA 1
ATOM 907 C C . SER A 1 108 ? -21.045 7.204 -12.117 1.00 53.56 108 SER A C 1
ATOM 909 O O . SER A 1 108 ? -20.505 7.377 -11.020 1.00 53.56 108 SER A O 1
ATOM 911 N N . LEU A 1 109 ? -22.033 6.323 -12.320 1.00 55.28 109 LEU A N 1
ATOM 912 C CA . LEU A 1 109 ? -22.602 5.351 -11.365 1.00 55.28 109 LEU A CA 1
ATOM 913 C C . LEU A 1 109 ? -21.594 4.259 -10.916 1.00 55.28 109 LEU A C 1
ATOM 915 O O . LEU A 1 109 ? -21.960 3.111 -10.686 1.00 55.28 109 LEU A O 1
ATOM 919 N N . GLY A 1 110 ? -20.302 4.580 -10.843 1.00 56.62 110 GLY A N 1
ATOM 920 C CA . GLY A 1 110 ? -19.238 3.668 -10.431 1.00 56.62 110 GLY A CA 1
ATOM 921 C C . GLY A 1 110 ? -18.965 3.687 -8.924 1.00 56.62 110 GLY A C 1
ATOM 922 O O . GLY A 1 110 ? -19.611 4.388 -8.148 1.00 56.62 110 GLY A O 1
ATOM 923 N N . SER A 1 111 ? -17.917 2.973 -8.513 1.00 56.72 111 SER A N 1
ATOM 924 C CA . SER A 1 111 ? -17.454 2.778 -7.124 1.00 56.72 111 SER A CA 1
ATOM 925 C C . SER A 1 111 ? -17.314 4.047 -6.261 1.00 56.72 111 SER A C 1
ATOM 927 O O . SER A 1 111 ? -17.327 3.961 -5.034 1.00 56.72 111 SER A O 1
ATOM 929 N N . LYS A 1 112 ? -17.236 5.236 -6.869 1.00 55.94 112 LYS A N 1
ATOM 930 C CA . LYS A 1 112 ? -17.232 6.529 -6.165 1.00 55.94 112 LYS A CA 1
ATOM 931 C C . LYS A 1 112 ? -18.607 6.920 -5.602 1.00 55.94 112 LYS A C 1
ATOM 933 O O . LYS A 1 112 ? -18.666 7.434 -4.492 1.00 55.94 112 LYS A O 1
ATOM 938 N N . SER A 1 113 ? -19.696 6.599 -6.305 1.00 60.91 113 SER A N 1
ATOM 939 C CA . SER A 1 113 ? -21.073 6.808 -5.826 1.00 60.91 113 SER A CA 1
ATOM 940 C C . SER A 1 113 ? -21.378 5.950 -4.586 1.00 60.91 113 SER A C 1
ATOM 942 O O . SER A 1 113 ? -22.041 6.412 -3.658 1.00 60.91 113 SER A O 1
ATOM 944 N N . LEU A 1 114 ? -20.844 4.725 -4.532 1.00 64.88 114 LEU A N 1
ATOM 945 C CA . LEU A 1 114 ? -20.941 3.840 -3.364 1.00 64.88 114 LEU A CA 1
ATOM 946 C C . LEU A 1 114 ? -20.192 4.400 -2.147 1.00 64.88 114 LEU A C 1
ATOM 948 O O . LEU A 1 114 ? -20.711 4.365 -1.035 1.00 64.88 114 LEU A O 1
ATOM 952 N N . ALA A 1 115 ? -18.994 4.957 -2.351 1.00 64.12 115 ALA A N 1
ATOM 953 C CA . ALA A 1 115 ? -18.219 5.565 -1.270 1.00 64.12 115 ALA A CA 1
ATOM 954 C C . ALA A 1 115 ? -18.922 6.790 -0.658 1.00 64.12 115 ALA A C 1
ATOM 956 O O . ALA A 1 115 ? -18.880 6.962 0.560 1.00 64.12 115 ALA A O 1
ATOM 957 N N . GLN A 1 116 ? -19.582 7.607 -1.488 1.00 65.94 116 GLN A N 1
ATOM 958 C CA . GLN A 1 116 ? -20.387 8.738 -1.028 1.00 65.94 116 GLN A CA 1
ATOM 959 C C . GLN A 1 116 ? -21.589 8.270 -0.195 1.00 65.94 116 GLN A C 1
ATOM 961 O O . GLN A 1 116 ? -21.746 8.718 0.938 1.00 65.94 116 GLN A O 1
ATOM 966 N N . LYS A 1 117 ? -22.368 7.302 -0.700 1.00 67.81 117 LYS A N 1
ATOM 967 C CA . LYS A 1 117 ? -23.507 6.730 0.038 1.00 67.81 117 LYS A CA 1
ATOM 968 C C . LYS A 1 117 ? -23.093 6.161 1.394 1.00 67.81 117 LYS A C 1
ATOM 970 O O . LYS A 1 117 ? -23.713 6.482 2.397 1.00 67.81 117 LYS A O 1
ATOM 975 N N . ASN A 1 118 ? -22.016 5.374 1.451 1.00 71.25 118 ASN A N 1
ATOM 976 C CA . ASN A 1 118 ? -21.542 4.795 2.714 1.00 71.25 118 ASN A CA 1
ATOM 977 C C . ASN A 1 118 ? -21.133 5.870 3.733 1.00 71.25 118 ASN A C 1
ATOM 979 O O . ASN A 1 118 ? -21.369 5.704 4.926 1.00 71.25 118 ASN A O 1
ATOM 983 N N . TYR A 1 119 ? -20.529 6.971 3.276 1.00 72.75 119 TYR A N 1
ATOM 984 C CA . TYR A 1 119 ? -20.180 8.088 4.152 1.00 72.75 119 TYR A CA 1
ATOM 985 C C . TYR A 1 119 ? -21.426 8.800 4.697 1.00 72.75 119 TYR A C 1
ATOM 987 O O . TYR A 1 119 ? -21.504 9.047 5.896 1.00 72.75 119 TYR A O 1
ATOM 995 N N . GLU A 1 120 ? -22.415 9.083 3.848 1.00 72.31 120 GLU A N 1
ATOM 996 C CA . GLU A 1 120 ? -23.675 9.716 4.260 1.00 72.31 120 GLU A CA 1
ATOM 997 C C . GLU A 1 120 ? -24.457 8.850 5.264 1.00 72.31 120 GLU A C 1
ATOM 999 O O . GLU A 1 120 ? -24.985 9.378 6.243 1.00 72.31 120 GLU A O 1
ATOM 1004 N N . THR A 1 121 ? -24.485 7.526 5.077 1.00 75.62 121 THR A N 1
ATOM 1005 C CA . THR A 1 121 ? -25.139 6.590 6.009 1.00 75.62 121 THR A CA 1
ATOM 1006 C C . THR A 1 121 ? -24.437 6.542 7.367 1.00 75.62 121 THR A C 1
ATOM 1008 O O . THR A 1 121 ? -25.104 6.570 8.397 1.00 75.62 121 THR A O 1
ATOM 1011 N N . GLU A 1 122 ? -23.100 6.512 7.393 1.00 72.75 122 GLU A N 1
ATOM 1012 C CA . GLU A 1 122 ? -22.334 6.541 8.647 1.00 72.75 122 GLU A CA 1
ATOM 1013 C C . GLU A 1 122 ? -22.527 7.855 9.417 1.00 72.75 122 GLU A C 1
ATOM 1015 O O . GLU A 1 122 ? -22.622 7.829 10.640 1.00 72.75 122 GLU A O 1
ATOM 1020 N N . GLN A 1 123 ? -22.605 8.998 8.725 1.00 69.56 123 GLN A N 1
ATOM 1021 C CA . GLN A 1 123 ? -22.863 10.293 9.368 1.00 69.56 123 GLN A CA 1
ATOM 1022 C C . GLN A 1 123 ? -24.286 10.387 9.936 1.00 69.56 123 GLN A C 1
ATOM 1024 O O . GLN A 1 123 ? -24.465 10.915 11.028 1.00 69.56 123 GLN A O 1
ATOM 1029 N N . LYS A 1 124 ? -25.293 9.839 9.240 1.00 66.62 124 LYS A N 1
ATOM 1030 C CA . LYS A 1 124 ? -26.668 9.776 9.763 1.00 66.62 124 LYS A CA 1
ATOM 1031 C C . LYS A 1 124 ? -26.773 8.901 11.011 1.00 66.62 124 LYS A C 1
ATOM 1033 O O . LYS A 1 124 ? -27.317 9.352 12.007 1.00 66.62 124 LYS A O 1
ATOM 1038 N N . GLY A 1 125 ? -26.173 7.709 10.990 1.00 63.28 125 GLY A N 1
ATOM 1039 C CA . GLY A 1 125 ? -26.192 6.810 12.147 1.00 63.28 125 GLY A CA 1
ATOM 1040 C C . GLY A 1 125 ? -25.470 7.360 13.383 1.00 63.28 125 GLY A C 1
ATOM 1041 O O . GLY A 1 125 ? -25.802 6.965 14.491 1.00 63.28 125 GLY A O 1
ATOM 1042 N N . LEU A 1 126 ? -24.506 8.273 13.217 1.00 57.75 126 LEU A N 1
ATOM 1043 C CA . LEU A 1 126 ? -23.860 8.978 14.333 1.00 57.75 126 LEU A CA 1
ATOM 1044 C C . LEU A 1 126 ? -24.765 10.057 14.944 1.00 57.75 126 LEU A C 1
ATOM 1046 O O . LEU A 1 126 ? -24.801 10.183 16.163 1.00 57.75 126 LEU A O 1
ATOM 1050 N N . ASN A 1 127 ? -25.523 10.785 14.120 1.00 55.97 127 ASN A N 1
ATOM 1051 C CA . ASN A 1 127 ? -26.460 11.807 14.597 1.00 55.97 127 ASN A CA 1
ATOM 1052 C C . ASN A 1 127 ? -27.672 11.208 15.330 1.00 55.97 127 ASN A C 1
ATOM 1054 O O . ASN A 1 127 ? -28.228 11.860 16.203 1.00 55.97 127 ASN A O 1
ATOM 1058 N N . ASP A 1 128 ? -28.062 9.972 15.008 1.00 54.53 128 ASP A N 1
ATOM 1059 C CA . ASP A 1 128 ? -29.180 9.281 15.669 1.00 54.53 128 ASP A CA 1
ATOM 1060 C C . ASP A 1 128 ? -28.803 8.692 17.051 1.00 54.53 128 ASP A C 1
ATOM 1062 O O . ASP A 1 128 ? -29.676 8.232 17.782 1.00 54.53 128 ASP A O 1
ATOM 1066 N N . ILE A 1 129 ? -27.511 8.685 17.413 1.00 54.19 129 ILE A N 1
ATOM 1067 C CA . ILE A 1 129 ? -26.999 8.209 18.716 1.00 54.19 129 ILE A CA 1
ATOM 1068 C C . ILE A 1 129 ? -26.821 9.374 19.712 1.00 54.19 129 ILE A C 1
ATOM 1070 O O . ILE A 1 129 ? -26.757 9.149 20.918 1.00 54.19 129 ILE A O 1
ATOM 1074 N N . GLU A 1 130 ? -26.784 10.619 19.230 1.00 44.25 130 GLU A N 1
ATOM 1075 C CA . GLU A 1 130 ? -26.809 11.832 20.056 1.00 44.25 130 GLU A CA 1
ATOM 1076 C C . GLU A 1 130 ? -28.260 12.323 20.264 1.00 44.25 130 GLU A C 1
ATOM 1078 O O . GLU A 1 130 ? -28.638 13.390 19.781 1.00 44.25 130 GLU A O 1
ATOM 1083 N N . ILE A 1 131 ? -29.086 11.540 20.974 1.00 43.47 131 ILE A N 1
ATOM 1084 C CA . ILE A 1 131 ? -30.359 11.988 21.584 1.00 43.47 131 ILE A CA 1
ATOM 1085 C C . ILE A 1 131 ? -30.432 11.484 23.025 1.00 43.47 131 ILE A C 1
ATOM 1087 O O . ILE A 1 131 ? -30.235 10.266 23.232 1.00 43.47 131 ILE A O 1
#

Organism: Zostera marina (NCBI:txid29655)

Secondary structure (DSSP, 8-state):
-PPPGGG--HHHHHHHHHHHHHHHT--SSHHHHHHHHHHHHHHHHHHHHHHHHHH--TTS-HHHHHHHS-TTS-HHHHHHHHHHHHSHHHHHHHHHHHHHHHHS--SSSSHHHHHHHHHHHHHHHHHTT--